Protein AF-A0A8S9WVX0-F1 (afdb_monomer_lite)

Secondary structure (DSSP, 8-state):
-------S----EEEEE-SSPEEEE-SSEEEEEEEEEEEEPPEEEEEEEEETTTEEEEEEEEEEE-TT-EEEEEEEEEEETTEEEEEEEEEEEE--EEEEE-SS----SS--HHHHHHHHHHHHHHHHHHHHHHHHHHHHHHHHHT----

Foldseek 3Di:
DFDFDWDDWDWDKDKDWDDAWDWDDDPFKIKTKTKIFIDTDWTKTWTWGDDPPFGIFIWIKIKDFDRRWMKIWIKMFTHDDPDTAIATPDIDTDTAIFMDTDPPGDDTDDDDRVNVRVVVRVVVVVVVVVVCRPPVRVVVNVVRVVDDPD

pLDDT: mean 75.18, std 12.27, range [38.16, 91.56]

Structure (mmCIF, N/CA/C/O backbone):
data_AF-A0A8S9WVX0-F1
#
_entry.id   AF-A0A8S9WVX0-F1
#
loop_
_atom_site.group_PDB
_atom_site.id
_atom_site.type_symbol
_atom_site.label_atom_id
_atom_site.label_alt_id
_atom_site.label_comp_id
_atom_site.label_asym_id
_atom_site.label_entity_id
_atom_site.label_seq_id
_atom_site.pdbx_PDB_ins_code
_atom_site.Cartn_x
_atom_site.Cartn_y
_atom_site.Cartn_z
_atom_site.occupancy
_atom_site.B_iso_or_equiv
_atom_site.auth_seq_id
_atom_site.auth_comp_id
_atom_site.auth_asym_id
_atom_site.auth_atom_id
_atom_site.pdbx_PDB_model_num
ATOM 1 N N . MET A 1 1 ? 7.006 13.592 -23.119 1.00 38.16 1 MET A N 1
ATOM 2 C CA . MET A 1 1 ? 6.335 13.191 -21.855 1.00 38.16 1 MET A CA 1
ATOM 3 C C . MET A 1 1 ? 5.966 11.727 -22.010 1.00 38.16 1 MET A C 1
ATOM 5 O O . MET A 1 1 ? 5.080 11.428 -22.801 1.00 38.16 1 MET A O 1
ATOM 9 N N . ALA A 1 2 ? 6.695 10.822 -21.352 1.00 39.78 2 ALA A N 1
ATOM 10 C CA . ALA A 1 2 ? 6.432 9.387 -21.447 1.00 39.78 2 ALA A CA 1
ATOM 11 C C . ALA A 1 2 ? 5.023 9.092 -20.914 1.00 39.78 2 ALA A C 1
ATOM 13 O O . ALA A 1 2 ? 4.680 9.501 -19.805 1.00 39.78 2 ALA A O 1
ATOM 14 N N . THR A 1 3 ? 4.193 8.433 -21.718 1.00 41.41 3 THR A N 1
ATOM 15 C CA . THR A 1 3 ? 2.860 8.001 -21.290 1.00 41.41 3 THR A CA 1
ATOM 16 C C . THR A 1 3 ? 2.972 6.550 -20.866 1.00 41.41 3 THR A C 1
ATOM 18 O O . THR A 1 3 ? 2.928 5.663 -21.707 1.00 41.41 3 THR A O 1
ATOM 21 N N . VAL A 1 4 ? 3.144 6.308 -19.568 1.00 49.12 4 VAL A N 1
ATOM 22 C CA . VAL A 1 4 ? 3.194 4.945 -19.031 1.00 49.12 4 VAL A CA 1
ATOM 23 C C . VAL A 1 4 ? 1.810 4.320 -19.180 1.00 49.12 4 VAL A C 1
ATOM 25 O O . VAL A 1 4 ? 0.849 4.789 -18.570 1.00 49.12 4 VAL A O 1
ATOM 28 N N . VAL A 1 5 ? 1.702 3.274 -19.995 1.00 44.94 5 VAL A N 1
ATOM 29 C CA . VAL A 1 5 ? 0.476 2.487 -20.124 1.00 44.94 5 VAL A CA 1
ATOM 30 C C . VAL A 1 5 ? 0.768 1.089 -19.579 1.00 44.94 5 VAL A C 1
ATOM 32 O O . VAL A 1 5 ? 1.370 0.297 -20.296 1.00 44.94 5 VAL A O 1
ATOM 35 N N . PRO A 1 6 ? 0.401 0.779 -18.321 1.00 49.19 6 PRO A N 1
ATOM 36 C CA . PRO A 1 6 ? 0.601 -0.555 -17.778 1.00 49.19 6 PRO A CA 1
ATOM 37 C C . PRO A 1 6 ? -0.358 -1.513 -18.488 1.00 49.19 6 PRO A C 1
ATOM 39 O O . PRO A 1 6 ? -1.571 -1.453 -18.278 1.00 49.19 6 PRO A O 1
ATOM 42 N N . PHE A 1 7 ? 0.176 -2.374 -19.347 1.00 45.66 7 PHE A N 1
ATOM 43 C CA . PHE A 1 7 ? -0.557 -3.507 -19.889 1.00 45.66 7 PHE A CA 1
ATOM 44 C C . PHE A 1 7 ? 0.080 -4.790 -19.359 1.00 45.66 7 PHE A C 1
ATOM 46 O O . PHE A 1 7 ? 1.270 -5.016 -19.534 1.00 45.66 7 PHE A O 1
ATOM 53 N N . GLU A 1 8 ? -0.772 -5.588 -18.714 1.00 43.03 8 GLU A N 1
ATOM 54 C CA . GLU A 1 8 ? -0.507 -6.894 -18.097 1.00 43.03 8 GLU A CA 1
ATOM 55 C C . GLU A 1 8 ? 0.143 -6.852 -16.694 1.00 43.03 8 GLU A C 1
ATOM 57 O O . GLU A 1 8 ? 0.958 -5.997 -16.374 1.00 43.03 8 GLU A O 1
ATOM 62 N N . ASN A 1 9 ? -0.329 -7.748 -15.813 1.00 50.06 9 ASN A N 1
ATOM 63 C CA . ASN A 1 9 ? 0.117 -7.960 -14.424 1.00 50.06 9 ASN A CA 1
ATOM 64 C C . ASN A 1 9 ? -0.026 -6.773 -13.446 1.00 50.06 9 ASN A C 1
ATOM 66 O O . ASN A 1 9 ? 0.941 -6.310 -12.845 1.00 50.06 9 ASN A O 1
ATOM 70 N N . ILE A 1 10 ? -1.268 -6.333 -13.190 1.00 53.44 10 ILE A N 1
ATOM 71 C CA . ILE A 1 10 ? -1.562 -5.452 -12.042 1.00 53.44 10 ILE A CA 1
ATOM 72 C C . ILE A 1 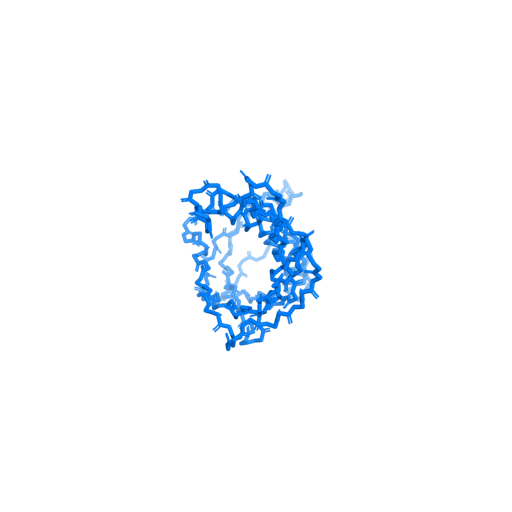10 ? -1.067 -6.150 -10.760 1.00 53.44 10 ILE A C 1
ATOM 74 O O . ILE A 1 10 ? -1.513 -7.271 -10.491 1.00 53.44 10 ILE A O 1
ATOM 78 N N . PRO A 1 11 ? -0.196 -5.517 -9.953 1.00 57.25 11 PRO A N 1
ATOM 79 C CA . PRO A 1 11 ? 0.332 -6.123 -8.742 1.00 57.25 11 PRO A CA 1
ATOM 80 C C . 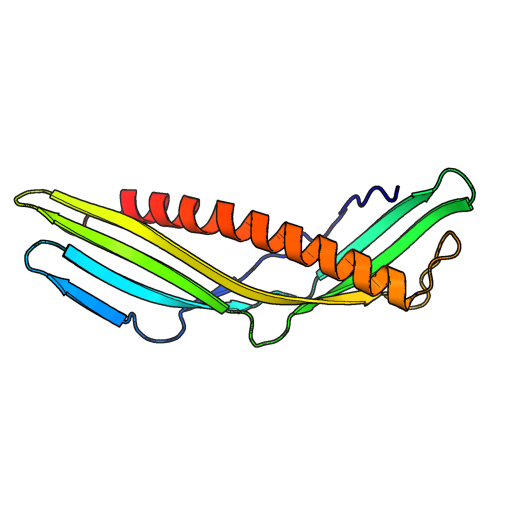PRO A 1 11 ? -0.822 -6.402 -7.781 1.00 57.25 11 PRO A C 1
ATOM 82 O O . PRO A 1 11 ? -1.536 -5.497 -7.340 1.00 57.25 11 PRO A O 1
ATOM 85 N N . VAL A 1 12 ? -1.014 -7.679 -7.461 1.00 57.25 12 VAL A N 1
ATOM 86 C CA . VAL A 1 12 ? -1.916 -8.090 -6.389 1.00 57.25 12 VAL A CA 1
ATOM 87 C C . VAL A 1 12 ? -1.127 -8.018 -5.095 1.00 57.25 12 VAL A C 1
ATOM 89 O O . VAL A 1 12 ? -0.169 -8.761 -4.888 1.00 57.25 12 VAL A O 1
ATOM 92 N N . TYR A 1 13 ? -1.530 -7.103 -4.223 1.00 67.81 13 TYR A N 1
ATOM 93 C CA . TYR A 1 13 ? -0.935 -6.974 -2.905 1.00 67.81 13 TYR A CA 1
ATOM 94 C C . TYR A 1 13 ? -1.603 -7.943 -1.935 1.00 67.81 13 TYR A C 1
ATOM 96 O O . TYR A 1 13 ? -2.798 -7.826 -1.657 1.00 67.81 13 TYR A O 1
ATOM 104 N N . ASN A 1 14 ? -0.818 -8.864 -1.381 1.00 71.44 14 ASN A N 1
ATOM 105 C CA . ASN A 1 14 ? -1.252 -9.684 -0.260 1.00 71.44 14 ASN A CA 1
ATOM 106 C C . ASN A 1 14 ? -0.811 -9.012 1.036 1.00 71.44 14 ASN A C 1
ATOM 108 O O . ASN A 1 14 ? 0.322 -8.551 1.156 1.00 71.44 14 ASN A O 1
ATOM 112 N N . PHE A 1 15 ? -1.689 -8.971 2.031 1.00 80.31 15 PHE A N 1
ATOM 113 C CA . PHE A 1 15 ? -1.339 -8.453 3.347 1.00 80.31 15 PHE A CA 1
ATOM 114 C C . PHE A 1 15 ? -1.572 -9.499 4.426 1.00 80.31 15 PHE A C 1
ATOM 116 O O . PHE A 1 15 ? -2.588 -10.189 4.451 1.00 80.31 15 PHE A O 1
ATOM 123 N N . THR A 1 16 ? -0.610 -9.599 5.337 1.00 84.50 16 THR A N 1
ATOM 124 C CA . THR A 1 16 ? -0.661 -10.500 6.487 1.00 84.50 16 THR A CA 1
ATOM 125 C C . THR A 1 16 ? -0.602 -9.667 7.750 1.00 84.50 16 THR A C 1
ATOM 127 O O . THR A 1 16 ? 0.243 -8.786 7.887 1.00 84.50 16 THR A O 1
ATOM 130 N N . ARG A 1 17 ? -1.507 -9.924 8.693 1.00 85.62 17 ARG A N 1
ATOM 131 C CA . ARG A 1 17 ? -1.493 -9.236 9.983 1.00 85.62 17 ARG A CA 1
ATOM 132 C C . ARG A 1 17 ? -0.206 -9.564 10.744 1.00 85.62 17 ARG A C 1
ATOM 134 O O . ARG A 1 17 ? 0.136 -10.733 10.910 1.00 85.62 17 ARG A O 1
ATOM 141 N N . LEU A 1 18 ? 0.463 -8.534 11.250 1.00 85.88 18 LEU A N 1
ATOM 142 C CA . LEU A 1 18 ? 1.650 -8.664 12.084 1.00 85.88 18 LEU A CA 1
ATOM 143 C C . LEU A 1 18 ? 1.237 -8.747 13.552 1.00 85.88 18 LEU A C 1
ATOM 145 O O . LEU A 1 18 ? 0.999 -7.748 14.220 1.00 85.88 18 LEU A O 1
ATOM 149 N N . GLY A 1 19 ? 1.139 -9.967 14.070 1.00 86.50 19 GLY A N 1
ATOM 150 C CA . GLY A 1 19 ? 0.841 -10.190 15.483 1.00 86.50 19 GLY A CA 1
ATOM 151 C C . GLY A 1 19 ? -0.530 -9.668 15.935 1.00 86.50 19 GLY A C 1
ATOM 152 O O . GLY A 1 19 ? -1.481 -9.520 15.160 1.00 86.50 19 GLY A O 1
ATOM 153 N N . ASN A 1 20 ? -0.653 -9.443 17.242 1.00 88.00 20 ASN A N 1
ATOM 154 C CA . ASN A 1 20 ? -1.913 -9.051 17.869 1.00 88.00 20 ASN A CA 1
ATOM 155 C C . ASN A 1 20 ? -2.174 -7.544 17.743 1.00 88.00 20 ASN A C 1
ATOM 157 O O . ASN A 1 20 ? -1.267 -6.744 17.550 1.00 88.00 20 ASN A O 1
ATOM 161 N N . ALA A 1 21 ? -3.447 -7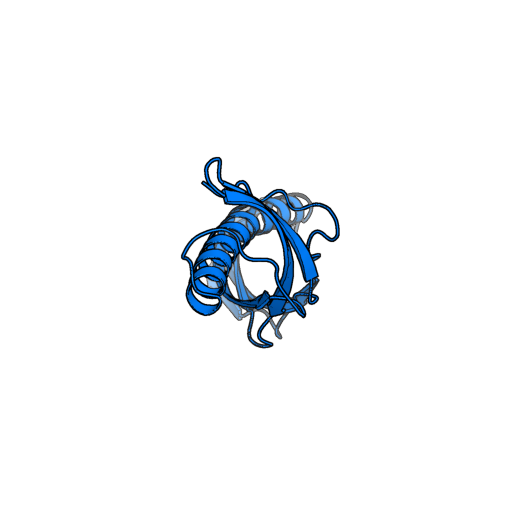.162 17.868 1.00 87.06 21 ALA A N 1
ATOM 162 C CA . ALA A 1 21 ? -3.847 -5.761 17.864 1.00 87.06 21 ALA A CA 1
ATOM 163 C C . ALA A 1 21 ? -3.436 -5.155 19.200 1.00 87.06 21 ALA A C 1
ATOM 165 O O . ALA A 1 21 ? -3.651 -5.768 20.248 1.00 87.06 21 ALA A O 1
ATOM 166 N N . VAL A 1 22 ? -2.896 -3.946 19.159 1.00 90.69 22 VAL A N 1
ATOM 167 C CA . VAL A 1 22 ? -2.700 -3.148 20.364 1.00 90.69 22 VAL A CA 1
ATOM 168 C C . VAL A 1 22 ? -4.013 -2.430 20.643 1.00 90.69 22 VAL A C 1
ATOM 170 O O . VAL A 1 22 ? -4.500 -1.685 19.796 1.00 90.69 22 VAL A O 1
ATOM 173 N N . SER A 1 23 ? -4.608 -2.677 21.808 1.00 90.81 23 SER A N 1
ATOM 174 C CA . SER A 1 23 ? -5.896 -2.096 22.187 1.00 90.81 23 SER A CA 1
ATOM 175 C C . SER A 1 23 ? -5.754 -1.081 23.314 1.00 90.81 23 SER A C 1
ATOM 177 O O . SER A 1 23 ? -5.089 -1.356 24.315 1.00 90.81 23 SER A O 1
ATOM 179 N N . ARG A 1 24 ? -6.460 0.045 23.212 1.00 90.00 24 ARG A N 1
ATOM 180 C CA . ARG A 1 24 ? -6.646 1.005 24.305 1.00 90.00 24 ARG A CA 1
ATOM 181 C C . ARG A 1 24 ? -8.128 1.327 24.444 1.00 90.00 24 ARG A C 1
ATOM 183 O O . ARG A 1 24 ? -8.750 1.731 23.471 1.00 90.00 24 ARG A O 1
ATOM 190 N N . ALA A 1 25 ? -8.679 1.184 25.645 1.00 87.69 25 ALA A N 1
ATOM 191 C CA . ALA A 1 25 ? -10.096 1.423 25.902 1.00 87.69 25 ALA A CA 1
ATOM 192 C C . ALA A 1 25 ? -10.326 2.626 26.828 1.00 87.69 25 ALA A C 1
ATOM 194 O O . ALA A 1 25 ? -9.526 2.913 27.721 1.00 87.69 25 ALA A O 1
ATOM 195 N N . THR A 1 26 ? -11.445 3.303 26.611 1.00 86.38 26 THR A N 1
ATOM 196 C CA . THR A 1 26 ? -12.091 4.258 27.515 1.00 86.38 26 THR A CA 1
ATOM 197 C C . THR A 1 26 ? -13.500 3.729 27.837 1.00 86.38 26 THR A C 1
ATOM 199 O O . THR A 1 26 ? -13.907 2.716 27.265 1.00 86.38 26 THR A O 1
ATOM 202 N N . PRO A 1 27 ? -14.278 4.373 28.730 1.00 84.56 27 PRO A N 1
ATOM 203 C CA . PRO A 1 27 ? -15.637 3.922 29.038 1.00 84.56 27 PRO A CA 1
ATOM 204 C C . PRO A 1 27 ? -16.583 3.836 27.831 1.00 84.56 27 PRO A C 1
ATOM 206 O O . PRO A 1 27 ? -17.562 3.104 27.895 1.00 84.56 27 PRO A O 1
ATOM 209 N N . THR A 1 28 ? -16.308 4.575 26.753 1.00 84.88 28 THR A N 1
ATOM 210 C CA . THR A 1 28 ? -17.193 4.681 25.582 1.00 84.88 28 THR A CA 1
ATOM 211 C C . THR A 1 28 ? -16.510 4.327 24.264 1.00 84.88 28 THR A C 1
ATOM 213 O O . THR A 1 28 ? -17.146 4.396 23.217 1.00 84.88 28 THR A O 1
ATOM 216 N N . GLN A 1 29 ? -15.214 3.999 24.271 1.00 87.19 29 GLN A N 1
ATOM 217 C CA . GLN A 1 29 ? -14.436 3.812 23.044 1.0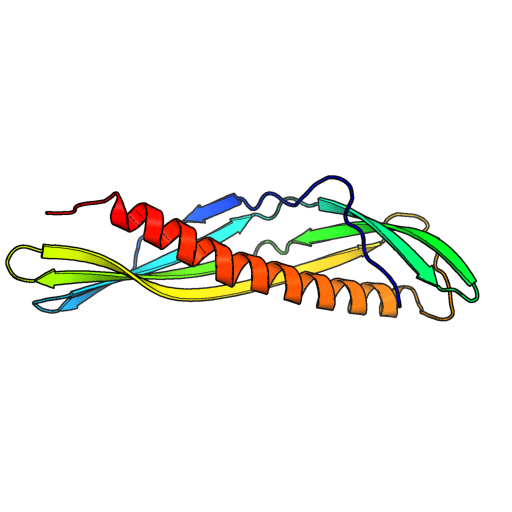0 87.19 29 GLN A CA 1
ATOM 218 C C . GLN A 1 29 ? -13.372 2.730 23.193 1.00 87.19 29 GLN A C 1
ATOM 220 O O . GLN A 1 29 ? -12.714 2.630 24.227 1.00 87.19 29 GLN A O 1
ATOM 225 N N . ILE A 1 30 ? -13.136 1.973 22.124 1.00 87.88 30 ILE A N 1
ATOM 226 C CA . ILE A 1 30 ? -12.005 1.052 22.005 1.00 87.88 30 ILE A CA 1
ATOM 227 C C . ILE A 1 30 ? -11.213 1.425 20.754 1.00 87.88 30 ILE A C 1
ATOM 229 O O . ILE A 1 30 ? -11.727 1.379 19.641 1.00 87.88 30 ILE A O 1
ATOM 233 N N . PHE A 1 31 ? -9.945 1.765 20.942 1.00 89.38 31 PHE A N 1
ATOM 234 C CA . PHE A 1 31 ? -8.982 1.992 19.874 1.00 89.38 31 PHE A CA 1
ATOM 235 C C . PHE A 1 31 ? -8.195 0.707 19.636 1.00 89.38 31 PHE A C 1
ATOM 237 O O . PHE A 1 31 ? -7.615 0.161 20.577 1.00 89.38 31 PHE A O 1
ATOM 244 N N . LEU A 1 32 ? -8.165 0.233 18.393 1.00 89.81 32 LEU A N 1
ATOM 245 C CA . LEU A 1 32 ? -7.398 -0.930 17.961 1.00 89.81 32 LEU A CA 1
ATOM 246 C C . LEU A 1 32 ? -6.378 -0.498 16.915 1.00 89.81 32 LEU A C 1
ATOM 248 O O . LEU A 1 32 ? -6.752 -0.036 15.844 1.00 89.81 32 LEU A O 1
ATOM 252 N N . THR A 1 33 ? -5.098 -0.699 17.197 1.00 91.56 33 THR A N 1
ATOM 253 C CA . THR A 1 33 ? -4.011 -0.490 16.240 1.00 91.56 33 THR A CA 1
ATOM 254 C C . THR A 1 33 ? -3.525 -1.846 15.750 1.00 91.56 33 THR A C 1
ATOM 256 O O . THR A 1 33 ? -3.099 -2.690 16.544 1.00 91.56 33 THR A O 1
ATOM 259 N N . ILE A 1 34 ? -3.620 -2.074 14.441 1.00 90.00 34 ILE A N 1
ATOM 260 C CA . ILE A 1 34 ? -3.321 -3.355 13.803 1.00 90.00 34 ILE A CA 1
ATOM 261 C C . ILE A 1 34 ? -2.229 -3.139 12.750 1.00 90.00 34 ILE A C 1
ATOM 263 O O . ILE A 1 34 ? -2.494 -2.483 11.737 1.00 90.00 34 ILE A O 1
ATOM 267 N N . PRO A 1 35 ? -1.014 -3.672 12.958 1.00 90.00 35 PRO A N 1
ATOM 268 C CA . PRO A 1 35 ? 0.022 -3.635 11.942 1.00 90.00 35 PRO A CA 1
ATOM 269 C C . PRO A 1 35 ? -0.141 -4.798 10.958 1.00 90.00 35 PRO A C 1
ATOM 271 O O . PRO A 1 35 ? -0.566 -5.902 11.314 1.00 90.00 35 PRO A O 1
ATOM 274 N N . PHE A 1 36 ? 0.215 -4.548 9.706 1.00 87.81 36 PHE A N 1
ATOM 275 C CA . PHE A 1 36 ? 0.177 -5.507 8.613 1.00 87.81 36 PHE A CA 1
ATOM 276 C C . PHE A 1 36 ? 1.480 -5.451 7.830 1.00 87.81 36 PHE A C 1
ATOM 278 O O . PHE A 1 36 ? 2.034 -4.379 7.594 1.00 87.81 36 PHE A O 1
ATOM 285 N N . HIS A 1 37 ? 1.934 -6.617 7.395 1.00 85.88 37 HIS A N 1
ATOM 286 C CA . HIS A 1 37 ? 2.973 -6.760 6.398 1.00 85.88 37 HIS A CA 1
ATOM 287 C C . HIS A 1 37 ? 2.327 -6.847 5.026 1.00 85.88 37 HIS A C 1
ATOM 289 O O . HIS A 1 37 ? 1.329 -7.549 4.850 1.00 85.88 37 HIS A O 1
ATOM 295 N N . LEU A 1 38 ? 2.904 -6.136 4.072 1.00 79.62 38 LEU A N 1
ATOM 296 C CA . LEU A 1 38 ? 2.474 -6.099 2.692 1.00 79.62 38 LEU A CA 1
ATOM 297 C C . LEU A 1 38 ? 3.467 -6.906 1.857 1.00 79.62 38 LEU A C 1
ATOM 299 O O . LEU A 1 38 ? 4.536 -6.415 1.504 1.00 79.62 38 LEU A O 1
ATOM 303 N N . ALA A 1 39 ? 3.088 -8.136 1.533 1.00 70.81 39 ALA A N 1
ATOM 304 C CA . ALA A 1 39 ? 3.802 -8.938 0.559 1.00 70.81 39 ALA A CA 1
ATOM 305 C C . ALA A 1 39 ? 3.393 -8.445 -0.833 1.00 70.81 39 ALA A C 1
ATOM 307 O O . ALA A 1 39 ? 2.292 -8.733 -1.317 1.00 70.81 39 ALA A O 1
ATOM 308 N N . ALA A 1 40 ? 4.255 -7.652 -1.462 1.00 65.00 40 ALA A N 1
ATOM 309 C CA . ALA A 1 40 ? 4.121 -7.387 -2.883 1.00 65.00 40 ALA A CA 1
ATOM 310 C C . ALA A 1 40 ? 4.763 -8.549 -3.646 1.00 65.00 40 ALA A C 1
ATOM 312 O O . ALA A 1 40 ? 5.889 -8.946 -3.358 1.00 65.00 40 ALA A O 1
ATOM 313 N N . LEU A 1 41 ? 4.013 -9.114 -4.588 1.00 58.53 41 LEU A N 1
ATOM 314 C CA . LEU A 1 41 ? 4.589 -10.008 -5.581 1.00 58.53 41 LEU A CA 1
ATOM 315 C C . LEU A 1 41 ? 5.377 -9.142 -6.561 1.00 58.53 41 LEU A C 1
ATOM 317 O O . LEU A 1 41 ? 4.863 -8.106 -6.996 1.00 58.53 41 LEU A O 1
ATOM 321 N N . ASP A 1 42 ? 6.601 -9.554 -6.886 1.00 65.69 42 ASP A N 1
ATOM 322 C CA . ASP A 1 42 ? 7.355 -8.953 -7.982 1.00 65.69 42 ASP A CA 1
ATOM 323 C C . ASP A 1 42 ? 6.456 -8.918 -9.224 1.00 65.69 42 ASP A C 1
ATOM 325 O O . ASP A 1 42 ? 5.792 -9.903 -9.563 1.00 65.69 42 ASP A O 1
ATOM 329 N N . ALA A 1 43 ? 6.372 -7.749 -9.852 1.00 66.44 43 ALA A N 1
ATOM 330 C CA . ALA A 1 43 ? 5.501 -7.518 -10.996 1.00 66.44 43 ALA A CA 1
ATOM 331 C C . ALA A 1 43 ? 6.317 -6.937 -12.143 1.00 66.44 43 ALA A C 1
ATOM 333 O O . ALA A 1 43 ? 7.163 -6.066 -11.931 1.00 66.44 43 ALA A O 1
ATOM 334 N N . GLU A 1 44 ? 6.047 -7.417 -13.349 1.00 70.56 44 GLU A N 1
ATOM 335 C CA . GLU A 1 44 ? 6.662 -6.917 -14.573 1.00 70.56 44 GLU A CA 1
ATOM 336 C C . GLU A 1 44 ? 5.664 -6.039 -15.321 1.00 70.56 44 GLU A C 1
ATOM 338 O O . GLU A 1 44 ? 4.493 -6.402 -15.434 1.00 70.56 44 GLU A O 1
ATOM 343 N N . TYR A 1 45 ? 6.130 -4.902 -15.833 1.00 71.62 45 TYR A N 1
ATOM 344 C CA . TYR A 1 45 ? 5.323 -3.962 -16.604 1.00 71.62 45 TYR A CA 1
ATOM 345 C C . TYR A 1 45 ? 6.053 -3.579 -17.880 1.00 71.62 45 TYR A C 1
ATOM 347 O O . TYR A 1 45 ? 7.235 -3.234 -17.835 1.00 71.62 45 TYR A O 1
ATOM 355 N N . ASP A 1 46 ? 5.331 -3.527 -18.991 1.00 69.62 46 ASP A N 1
ATOM 356 C CA . ASP A 1 46 ? 5.828 -2.877 -20.197 1.00 69.62 46 ASP A CA 1
ATOM 357 C C . ASP A 1 46 ? 5.599 -1.366 -20.117 1.00 69.62 46 ASP A C 1
ATOM 359 O O . ASP A 1 46 ? 4.509 -0.882 -19.796 1.00 69.62 46 ASP A O 1
ATOM 363 N N . VAL A 1 47 ? 6.652 -0.601 -20.397 1.00 70.44 47 VAL A N 1
ATOM 364 C CA . VAL A 1 47 ? 6.624 0.858 -20.394 1.00 70.44 47 VAL A CA 1
ATOM 365 C C . VAL A 1 47 ? 6.819 1.362 -21.811 1.00 70.44 47 VAL A C 1
ATOM 367 O O . VAL A 1 47 ? 7.893 1.246 -22.399 1.00 70.44 47 VAL A O 1
ATOM 370 N N . PHE A 1 48 ? 5.778 2.012 -22.323 1.00 66.88 48 PHE A N 1
ATOM 371 C CA . PHE A 1 48 ? 5.812 2.697 -23.606 1.00 66.88 48 PHE A CA 1
ATOM 372 C C . PHE A 1 48 ? 6.146 4.173 -23.396 1.00 66.88 48 PHE A C 1
ATOM 374 O O . PHE A 1 48 ? 5.395 4.916 -22.768 1.00 66.88 48 PHE A O 1
ATOM 381 N N . SER A 1 49 ? 7.271 4.630 -23.936 1.00 64.19 49 SER A N 1
ATOM 382 C CA . SER A 1 49 ? 7.567 6.059 -24.009 1.00 64.19 49 SER A CA 1
ATOM 383 C C . SER A 1 49 ? 7.280 6.557 -25.416 1.00 64.19 49 SER A C 1
ATOM 385 O O . SER A 1 49 ? 7.910 6.122 -26.378 1.00 64.19 49 SER A O 1
ATOM 387 N N . LEU A 1 50 ? 6.324 7.476 -25.536 1.00 56.56 50 LEU A N 1
ATOM 388 C CA . LEU A 1 50 ? 6.091 8.242 -26.754 1.00 56.56 50 LEU A CA 1
ATOM 389 C C . LEU A 1 50 ? 6.849 9.562 -26.615 1.00 56.56 50 LEU A C 1
ATOM 391 O O . LEU A 1 50 ? 6.288 10.549 -26.130 1.00 56.56 50 LEU A O 1
ATOM 395 N N . ASP A 1 51 ? 8.127 9.573 -26.997 1.00 59.59 51 ASP A N 1
ATOM 396 C CA . ASP A 1 51 ? 8.811 10.837 -27.239 1.00 59.59 51 ASP A CA 1
ATOM 397 C C . ASP A 1 51 ? 8.719 11.192 -28.722 1.00 59.59 51 ASP A C 1
ATOM 399 O O . ASP A 1 51 ? 9.073 10.417 -29.609 1.00 59.59 51 ASP A O 1
ATOM 403 N N . THR A 1 52 ? 8.172 12.369 -29.006 1.00 51.88 52 THR A N 1
ATOM 404 C CA . THR A 1 52 ? 7.852 12.801 -30.371 1.00 51.88 52 THR A CA 1
ATOM 405 C C . THR A 1 52 ? 9.091 13.128 -31.208 1.00 51.88 52 THR A C 1
ATOM 407 O O . THR A 1 52 ? 8.949 13.346 -32.408 1.00 51.88 52 THR A O 1
ATOM 410 N N . GLN A 1 53 ? 10.281 13.184 -30.596 1.00 56.03 53 GLN A N 1
ATOM 411 C CA . GLN A 1 53 ? 11.543 13.499 -31.277 1.00 56.03 53 GLN A CA 1
ATOM 412 C C . GLN A 1 53 ? 12.383 12.258 -31.623 1.00 56.03 53 GLN A C 1
ATOM 414 O O . GLN A 1 53 ? 12.944 12.221 -32.715 1.00 56.03 53 GLN A O 1
ATOM 419 N N . ASP A 1 54 ? 12.391 11.225 -30.771 1.00 56.56 54 ASP A N 1
ATOM 420 C CA . ASP A 1 54 ? 13.284 10.056 -30.909 1.00 56.56 54 ASP A CA 1
ATOM 421 C C . ASP A 1 54 ? 12.567 8.748 -31.294 1.00 56.56 54 ASP A C 1
ATOM 423 O O . ASP A 1 54 ? 13.203 7.713 -31.491 1.00 56.56 54 ASP A O 1
ATOM 427 N N . GLY A 1 55 ? 11.240 8.790 -31.455 1.00 59.06 55 GLY A N 1
ATOM 428 C CA . GLY A 1 55 ? 10.418 7.616 -31.747 1.00 59.06 55 GLY A CA 1
ATOM 429 C C . GLY A 1 55 ? 9.860 6.947 -30.487 1.00 59.06 55 GLY A C 1
ATOM 430 O O . GLY A 1 55 ? 10.128 7.351 -29.358 1.00 59.06 55 GLY A O 1
ATOM 431 N N . ALA A 1 56 ? 9.009 5.938 -30.684 1.00 65.75 56 ALA A N 1
ATOM 432 C CA . ALA A 1 56 ? 8.423 5.186 -29.580 1.00 65.75 56 ALA A CA 1
ATOM 433 C C . ALA A 1 56 ? 9.440 4.177 -29.024 1.00 65.75 56 ALA A C 1
ATOM 435 O O . ALA A 1 56 ? 9.963 3.361 -29.783 1.00 65.75 56 ALA A O 1
ATOM 436 N N . CYS A 1 57 ? 9.661 4.190 -27.710 1.00 69.56 57 CYS A N 1
ATOM 437 C CA . CYS A 1 57 ? 10.430 3.157 -27.018 1.00 69.56 57 CYS A CA 1
ATOM 438 C C . CYS A 1 57 ? 9.530 2.243 -26.202 1.00 69.56 57 CYS A C 1
ATOM 440 O O . CYS A 1 57 ? 8.509 2.677 -25.667 1.00 69.56 57 CYS A O 1
ATOM 442 N N . ASN A 1 58 ? 9.958 0.987 -26.089 1.00 72.81 58 ASN A N 1
ATOM 443 C CA . ASN A 1 58 ? 9.369 0.000 -25.202 1.00 72.81 58 ASN A CA 1
ATOM 444 C C . ASN A 1 58 ? 10.480 -0.670 -24.392 1.00 72.81 58 ASN A C 1
ATOM 446 O O . ASN A 1 58 ? 11.493 -1.093 -24.954 1.00 72.81 58 ASN A O 1
ATOM 450 N N . PHE A 1 59 ? 10.283 -0.766 -23.086 1.00 74.81 59 PHE A N 1
ATOM 451 C CA . PHE A 1 59 ? 11.132 -1.546 -22.202 1.00 74.81 59 PHE A CA 1
ATOM 452 C C . PHE A 1 59 ? 10.295 -2.133 -21.070 1.00 74.81 59 PHE A C 1
ATOM 454 O O . PHE A 1 59 ? 9.343 -1.517 -20.593 1.00 74.81 59 PHE A O 1
ATOM 461 N N . THR A 1 60 ? 10.695 -3.311 -20.611 1.00 74.81 60 THR A N 1
ATOM 462 C CA . THR A 1 60 ? 10.068 -3.970 -19.469 1.00 74.81 60 THR A CA 1
ATOM 463 C C . THR A 1 60 ? 10.749 -3.522 -18.178 1.00 74.81 60 THR A C 1
ATOM 465 O O . THR A 1 60 ? 11.979 -3.420 -18.101 1.00 74.81 60 THR A O 1
ATOM 468 N N . VAL A 1 61 ? 9.953 -3.250 -17.149 1.00 76.00 61 VAL A N 1
ATOM 469 C CA . VAL A 1 61 ? 10.423 -2.930 -15.800 1.00 76.00 61 VAL A CA 1
ATOM 470 C C . VAL A 1 61 ? 9.908 -3.949 -14.808 1.00 76.00 61 VAL A C 1
ATOM 472 O O . VAL A 1 61 ? 8.764 -4.380 -14.882 1.00 76.00 61 VAL A O 1
ATOM 475 N N . GLN A 1 62 ? 10.764 -4.313 -13.866 1.00 76.62 62 GLN A N 1
ATOM 476 C CA . GLN A 1 62 ? 10.445 -5.196 -12.760 1.00 76.62 62 GLN A CA 1
ATOM 477 C C . GLN A 1 62 ? 10.319 -4.350 -11.495 1.00 76.62 62 GLN A C 1
ATOM 479 O O . GLN A 1 62 ? 11.246 -3.627 -11.118 1.00 76.62 62 GLN A O 1
ATOM 484 N N . MET A 1 63 ? 9.167 -4.423 -10.840 1.00 75.44 63 MET A N 1
ATOM 485 C CA . MET A 1 63 ? 8.993 -3.911 -9.488 1.00 75.44 63 MET A CA 1
ATOM 486 C C . MET A 1 63 ? 9.602 -4.904 -8.515 1.00 75.44 63 MET A C 1
ATOM 488 O O . MET A 1 63 ? 9.239 -6.075 -8.518 1.00 75.44 63 MET A O 1
ATOM 492 N N . MET A 1 64 ? 10.488 -4.394 -7.669 1.00 73.94 64 MET A N 1
ATOM 493 C CA . MET A 1 64 ? 11.114 -5.143 -6.594 1.00 73.94 64 MET A CA 1
ATOM 494 C C . MET A 1 64 ? 10.584 -4.595 -5.275 1.00 73.94 64 MET A C 1
ATOM 496 O O . MET A 1 64 ? 10.769 -3.418 -4.945 1.00 73.94 64 MET A O 1
ATOM 500 N N . SER A 1 65 ? 9.890 -5.443 -4.528 1.00 68.94 65 SER A N 1
ATOM 501 C CA . SER A 1 65 ? 9.466 -5.114 -3.172 1.00 68.94 65 SER A CA 1
ATOM 502 C C . SER A 1 65 ? 10.598 -5.370 -2.193 1.00 68.94 65 SER A C 1
ATOM 504 O O . SER A 1 65 ? 11.216 -6.427 -2.233 1.00 68.94 65 SER A O 1
ATOM 506 N N . GLU A 1 66 ? 10.825 -4.456 -1.252 1.00 67.00 66 GLU A N 1
ATOM 507 C CA . GLU A 1 66 ? 11.578 -4.821 -0.054 1.00 67.00 66 GLU A CA 1
ATOM 508 C C . GLU A 1 66 ? 10.687 -5.633 0.901 1.00 67.00 66 GLU A C 1
ATOM 510 O O . GLU A 1 66 ? 9.485 -5.375 1.027 1.00 67.00 66 GLU A O 1
ATOM 515 N N . ASP A 1 67 ? 11.284 -6.588 1.620 1.00 62.84 67 ASP A N 1
ATOM 516 C CA . ASP A 1 67 ? 10.604 -7.451 2.604 1.00 62.84 67 ASP A CA 1
ATOM 517 C C . ASP A 1 67 ? 10.038 -6.680 3.816 1.00 62.84 67 ASP A C 1
ATOM 519 O O . ASP A 1 67 ? 9.359 -7.249 4.667 1.00 62.84 67 ASP A O 1
ATOM 523 N N . ASN A 1 68 ? 10.289 -5.372 3.923 1.00 65.81 68 ASN A N 1
ATOM 524 C CA . ASN A 1 68 ? 9.878 -4.551 5.065 1.00 65.81 68 ASN A CA 1
ATOM 525 C C . ASN A 1 68 ? 8.656 -3.670 4.802 1.00 65.81 68 ASN A C 1
ATOM 527 O O . ASN A 1 68 ? 8.345 -2.797 5.609 1.00 65.81 68 ASN A O 1
ATOM 531 N N . ASN A 1 69 ? 7.924 -3.909 3.718 1.00 79.19 69 ASN A N 1
ATOM 532 C CA . ASN A 1 69 ? 6.713 -3.155 3.431 1.00 79.19 69 ASN A CA 1
ATOM 533 C C . ASN A 1 69 ? 5.635 -3.398 4.497 1.00 79.19 69 ASN A C 1
ATOM 535 O O . ASN A 1 69 ? 5.173 -4.526 4.690 1.00 79.19 69 ASN A O 1
ATOM 539 N N . GLN A 1 70 ? 5.239 -2.343 5.218 1.00 83.88 70 GLN A N 1
ATOM 540 C CA . GLN A 1 70 ? 4.261 -2.429 6.300 1.00 83.88 70 GLN A CA 1
ATOM 541 C C . GLN A 1 70 ? 3.246 -1.288 6.251 1.00 83.88 70 GLN A C 1
ATOM 543 O O . GLN A 1 70 ? 3.503 -0.183 5.776 1.00 83.88 70 GLN A O 1
ATOM 548 N N . PHE A 1 71 ? 2.059 -1.549 6.783 1.00 86.00 71 PHE A N 1
ATOM 549 C CA . PHE A 1 71 ? 1.092 -0.499 7.065 1.00 86.00 71 PHE A CA 1
ATOM 550 C C . PHE A 1 71 ? 0.429 -0.728 8.415 1.00 86.00 71 PHE A C 1
ATOM 552 O O . PHE A 1 71 ? 0.342 -1.849 8.915 1.00 86.00 71 PHE A O 1
ATOM 559 N N . THR A 1 72 ? -0.059 0.356 9.002 1.00 88.56 72 THR A N 1
ATOM 560 C CA . THR A 1 72 ? -0.824 0.332 10.244 1.00 88.56 72 THR A CA 1
ATOM 561 C C . THR A 1 72 ? -2.234 0.820 9.967 1.00 88.56 72 THR A C 1
ATOM 563 O O . THR A 1 72 ? -2.433 1.862 9.339 1.00 88.56 72 THR A O 1
ATOM 566 N N . LEU A 1 73 ? -3.210 0.057 10.449 1.00 90.81 73 LEU A N 1
ATOM 567 C CA . LEU A 1 73 ? -4.615 0.431 10.449 1.00 90.81 73 LEU A CA 1
ATOM 568 C C . LEU A 1 73 ? -5.068 0.665 11.890 1.00 90.81 73 LEU A C 1
ATOM 570 O O . LEU A 1 73 ? -4.948 -0.229 12.731 1.00 90.81 73 LEU A O 1
ATOM 574 N N . SER A 1 74 ? -5.608 1.847 12.161 1.00 90.56 74 SER A N 1
ATOM 575 C CA . SER A 1 74 ? -6.226 2.180 13.441 1.00 90.56 74 SER A CA 1
ATOM 576 C C . SER A 1 74 ? -7.740 2.201 13.290 1.00 90.56 74 SER A C 1
ATOM 578 O O . SER A 1 74 ? -8.286 2.907 12.442 1.00 90.56 74 SER A O 1
ATOM 580 N N . ILE A 1 75 ? -8.418 1.432 14.131 1.00 88.56 75 ILE A N 1
ATOM 581 C CA . ILE A 1 75 ? -9.872 1.305 14.174 1.00 88.56 75 ILE A CA 1
ATOM 582 C C . ILE A 1 75 ? -10.360 1.911 15.487 1.00 88.56 75 ILE A C 1
ATOM 584 O O . ILE A 1 75 ? -9.814 1.613 16.550 1.00 88.56 75 ILE A O 1
ATOM 588 N N . LEU A 1 76 ? -11.403 2.728 15.413 1.00 88.12 76 LEU A N 1
ATOM 589 C CA . LEU A 1 76 ? -12.144 3.221 16.564 1.00 88.12 76 LEU A CA 1
ATOM 590 C C . LEU A 1 76 ? -13.501 2.519 16.611 1.00 88.12 76 LEU A C 1
ATOM 592 O O . LEU A 1 76 ? -14.290 2.602 15.672 1.00 88.12 76 LEU A O 1
ATOM 596 N N . LEU A 1 77 ? -13.754 1.829 17.715 1.00 85.88 77 LEU A N 1
ATOM 597 C CA . LEU A 1 77 ? -15.041 1.239 18.048 1.00 85.88 77 LEU A CA 1
ATOM 598 C C . LEU A 1 77 ? -15.720 2.134 19.086 1.00 85.88 77 LEU A C 1
ATOM 600 O O . LEU A 1 77 ? -15.268 2.203 20.230 1.00 85.88 77 LEU A O 1
ATOM 604 N N . ASP A 1 78 ? -16.779 2.830 18.686 1.00 83.12 78 ASP A N 1
ATOM 605 C CA . ASP A 1 78 ? -17.611 3.614 19.596 1.00 83.12 78 ASP A CA 1
ATOM 606 C C . ASP A 1 78 ? -18.639 2.678 20.255 1.00 83.12 78 ASP A C 1
ATOM 608 O O . ASP A 1 78 ? -19.411 1.997 19.574 1.00 83.12 78 ASP A O 1
ATOM 612 N N . VAL A 1 79 ? -18.621 2.640 21.589 1.00 74.81 79 VAL A N 1
ATOM 613 C CA . VAL A 1 79 ? -19.516 1.854 22.444 1.00 74.81 79 VAL A CA 1
ATOM 614 C C . VAL A 1 79 ? -20.404 2.842 23.191 1.00 74.81 79 VAL A C 1
ATOM 616 O O . VAL A 1 79 ? -20.077 3.312 24.281 1.00 74.81 79 VAL A O 1
ATOM 619 N N . VAL A 1 80 ? -21.508 3.219 22.556 1.00 72.69 80 VAL A N 1
ATOM 620 C CA . VAL A 1 80 ? -22.528 4.096 23.145 1.00 72.69 80 VAL A CA 1
ATOM 621 C C . VAL A 1 80 ? -23.716 3.232 23.556 1.00 72.69 80 VAL A C 1
ATOM 623 O O . VAL A 1 80 ? -23.946 2.191 22.941 1.00 72.69 80 VAL A O 1
ATOM 626 N N . GLU A 1 81 ? -24.468 3.628 24.589 1.00 61.19 81 GLU A N 1
ATOM 627 C CA . GLU A 1 81 ? -25.658 2.891 25.046 1.00 61.19 81 GLU A CA 1
ATOM 628 C C . GLU A 1 81 ? -26.586 2.598 23.848 1.00 61.19 81 GLU A C 1
ATOM 630 O O . GLU A 1 81 ? -27.252 3.495 23.332 1.00 61.19 81 GLU A O 1
ATOM 635 N N . ASN A 1 82 ? -26.606 1.334 23.402 1.00 62.12 82 ASN A N 1
ATOM 636 C CA . ASN A 1 82 ? -27.376 0.781 22.273 1.00 62.12 82 ASN A CA 1
ATOM 637 C C . ASN A 1 82 ? -26.806 0.944 20.850 1.00 62.12 82 ASN A C 1
ATOM 639 O O . ASN A 1 82 ? -27.537 0.712 19.887 1.00 62.12 82 ASN A O 1
ATOM 643 N N . SER A 1 83 ? -25.529 1.298 20.678 1.00 64.69 83 SER A N 1
ATOM 644 C CA . SER A 1 83 ? -24.901 1.331 19.352 1.00 64.69 83 SER A CA 1
ATOM 645 C C . SER A 1 83 ? -23.412 0.992 19.412 1.00 64.69 83 SER A C 1
ATOM 647 O O . SER A 1 83 ? -22.633 1.687 20.063 1.00 64.69 83 SER A O 1
ATOM 649 N N . CYS A 1 84 ? -23.029 -0.046 18.668 1.00 72.12 84 CYS A N 1
ATOM 650 C CA . CYS A 1 84 ? -21.650 -0.440 18.399 1.00 72.12 84 CYS A CA 1
ATOM 651 C C . CYS A 1 84 ? -21.303 -0.040 16.961 1.00 72.12 84 CYS A C 1
ATOM 653 O O . CYS A 1 84 ? -21.737 -0.711 16.025 1.00 72.12 84 CYS A O 1
ATOM 655 N N . VAL A 1 85 ? -20.552 1.046 16.764 1.00 77.38 85 VAL A N 1
ATOM 656 C CA . VAL A 1 85 ? -20.115 1.469 15.419 1.00 77.38 85 VAL A CA 1
ATOM 657 C C . VAL A 1 85 ? -18.599 1.423 15.347 1.00 77.38 85 VAL A C 1
ATOM 659 O O . VAL A 1 85 ? -17.913 2.073 16.133 1.00 77.38 85 VAL A O 1
ATOM 662 N N . GLY A 1 86 ? -18.078 0.648 14.398 1.00 80.62 86 GLY A N 1
ATOM 663 C CA . GLY A 1 86 ? -16.662 0.643 14.058 1.00 80.62 86 GLY A CA 1
ATOM 664 C C . GLY A 1 86 ? -16.382 1.580 12.891 1.00 80.62 86 GLY A C 1
ATOM 665 O O . GLY A 1 86 ? -17.101 1.562 11.896 1.00 80.62 86 GLY A O 1
ATOM 666 N N . LYS A 1 87 ? -15.321 2.377 12.991 1.00 85.88 87 LYS A N 1
ATOM 667 C CA . LYS A 1 87 ? -14.809 3.198 11.889 1.00 85.88 87 LYS A CA 1
ATOM 668 C C . LYS A 1 87 ? -13.290 3.160 11.845 1.00 85.88 87 LYS A C 1
ATOM 670 O O . LYS A 1 87 ? -12.635 2.961 12.869 1.00 85.88 87 LYS A O 1
ATOM 675 N N . ILE A 1 88 ? -12.722 3.391 10.669 1.00 86.81 88 ILE A N 1
ATOM 676 C CA . ILE A 1 88 ? -11.286 3.635 10.548 1.00 86.81 88 ILE A CA 1
ATOM 677 C C . ILE A 1 88 ? -10.974 5.028 11.092 1.00 86.81 88 ILE A C 1
ATOM 679 O O . ILE A 1 88 ? -11.515 6.024 10.619 1.00 86.81 88 ILE A O 1
ATOM 683 N N . ASP A 1 89 ? -10.104 5.073 12.096 1.00 87.62 89 ASP A N 1
ATOM 684 C CA . ASP A 1 89 ? -9.600 6.307 12.697 1.00 87.62 89 ASP A CA 1
ATOM 685 C C . ASP A 1 89 ? -8.416 6.856 11.894 1.00 87.62 89 ASP A C 1
ATOM 687 O O . ASP A 1 89 ? -8.382 8.028 11.528 1.00 87.62 89 ASP A O 1
ATOM 691 N N . SER A 1 90 ? -7.458 5.988 11.560 1.00 88.00 90 SER A N 1
ATOM 692 C CA . SER A 1 90 ? -6.289 6.366 10.767 1.00 88.00 90 SER A CA 1
ATOM 693 C C . SER A 1 90 ? -5.696 5.189 9.996 1.00 88.00 90 SER A C 1
ATOM 695 O O . SER A 1 90 ? -5.863 4.020 10.349 1.00 88.00 90 SER A O 1
ATOM 697 N N . PHE A 1 91 ? -4.993 5.517 8.916 1.00 89.44 91 PHE A N 1
ATOM 698 C CA . PHE A 1 91 ? -4.226 4.588 8.098 1.00 89.44 91 PHE A CA 1
ATOM 699 C C . PHE A 1 91 ? -2.869 5.216 7.794 1.00 89.44 91 PHE A C 1
ATOM 701 O O . PHE A 1 91 ? -2.798 6.383 7.407 1.00 89.44 91 PHE A O 1
ATOM 708 N N . SER A 1 92 ? -1.801 4.447 7.967 1.00 87.06 92 SER A N 1
ATOM 709 C CA . SER A 1 92 ? -0.449 4.867 7.608 1.00 87.06 92 SER A CA 1
ATOM 710 C C . SER A 1 92 ? 0.257 3.748 6.867 1.00 87.06 92 SER A C 1
ATOM 712 O O . SER A 1 92 ? 0.301 2.619 7.353 1.00 87.06 92 SER A O 1
ATOM 714 N N . VAL A 1 93 ? 0.854 4.076 5.729 1.00 83.94 93 VAL A N 1
ATOM 715 C CA . VAL A 1 93 ? 1.657 3.153 4.931 1.00 83.94 93 VAL A CA 1
ATOM 716 C C . VAL A 1 93 ? 3.120 3.578 5.010 1.00 83.94 93 VAL A C 1
ATOM 718 O O . VAL A 1 93 ? 3.450 4.722 4.694 1.00 83.94 93 VAL A O 1
ATOM 721 N N . ASP A 1 94 ? 3.977 2.667 5.459 1.00 78.62 94 ASP A N 1
ATOM 722 C CA . ASP A 1 94 ? 5.426 2.840 5.458 1.00 78.62 94 ASP A CA 1
ATOM 723 C C . ASP A 1 94 ? 6.030 1.745 4.583 1.00 78.62 94 ASP A C 1
ATOM 725 O O . ASP A 1 94 ? 6.293 0.619 5.009 1.00 78.62 94 ASP A O 1
ATOM 729 N N . THR A 1 95 ? 6.107 2.055 3.294 1.00 71.56 95 THR A N 1
ATOM 730 C CA . THR A 1 95 ? 6.514 1.101 2.269 1.00 71.56 95 THR A CA 1
ATOM 731 C C . THR A 1 95 ? 7.481 1.735 1.288 1.00 71.56 95 THR A C 1
ATOM 733 O O . THR A 1 95 ? 7.373 2.918 0.937 1.00 71.56 95 THR A O 1
ATOM 736 N N . TYR A 1 96 ? 8.411 0.915 0.818 1.00 73.75 96 TYR A N 1
ATOM 737 C CA . TYR A 1 96 ? 9.318 1.212 -0.263 1.00 73.75 96 TYR A CA 1
ATOM 738 C C . TYR A 1 96 ? 9.349 0.058 -1.284 1.00 73.75 96 TYR A C 1
ATOM 740 O O . TYR A 1 96 ? 9.593 -1.104 -0.966 1.00 73.75 96 TYR A O 1
ATOM 748 N N . TRP A 1 97 ? 9.104 0.408 -2.542 1.00 76.56 97 TRP A N 1
ATOM 749 C CA . TRP A 1 97 ? 9.334 -0.394 -3.736 1.00 76.56 97 TRP A CA 1
ATOM 750 C C . TRP A 1 97 ? 10.434 0.227 -4.590 1.00 76.56 97 TRP A C 1
ATOM 752 O O . TRP A 1 97 ? 10.397 1.423 -4.900 1.00 76.56 97 TRP A O 1
ATOM 762 N N . GLY A 1 98 ? 11.392 -0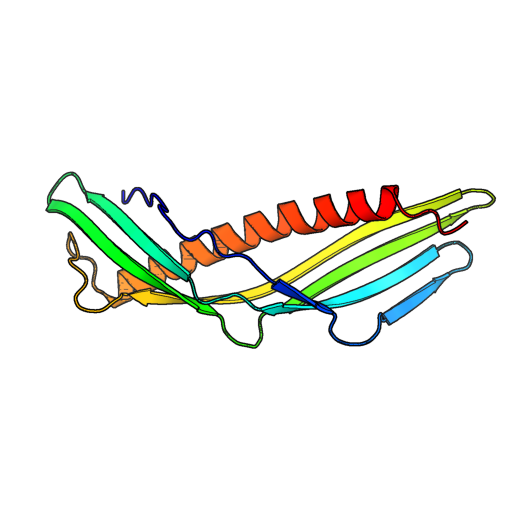.593 -5.000 1.00 76.06 98 GLY A N 1
ATOM 763 C CA . GLY A 1 98 ? 12.334 -0.249 -6.054 1.00 76.06 98 GLY A CA 1
ATOM 764 C C . GLY A 1 98 ? 11.802 -0.680 -7.417 1.00 76.06 98 GLY A C 1
ATOM 765 O O . GLY A 1 98 ? 10.934 -1.547 -7.520 1.00 76.06 98 GLY A O 1
ATOM 766 N N . MET A 1 99 ? 12.358 -0.108 -8.482 1.00 78.56 99 MET A N 1
ATOM 767 C CA . MET A 1 99 ? 12.235 -0.686 -9.816 1.00 78.56 99 MET A CA 1
ATOM 768 C C . MET A 1 99 ? 13.598 -0.988 -10.416 1.00 78.56 99 MET A C 1
ATOM 770 O O . MET A 1 99 ? 14.570 -0.267 -10.202 1.00 78.56 99 MET A O 1
ATOM 774 N N . ALA A 1 100 ? 13.644 -2.058 -11.195 1.00 79.81 100 ALA A N 1
ATOM 775 C CA . ALA A 1 100 ? 14.754 -2.412 -12.055 1.00 79.81 100 ALA A CA 1
ATOM 776 C C . ALA A 1 100 ? 14.267 -2.458 -13.504 1.00 79.81 100 ALA A C 1
ATOM 778 O O . ALA A 1 100 ? 13.122 -2.808 -13.779 1.00 79.81 100 ALA A O 1
ATOM 779 N N . LEU A 1 101 ? 15.136 -2.103 -14.447 1.00 79.12 101 LEU A N 1
ATOM 780 C CA . LEU A 1 101 ? 14.867 -2.382 -15.858 1.00 79.12 101 LEU A CA 1
ATOM 781 C C . LEU A 1 101 ? 15.220 -3.838 -16.152 1.00 79.12 101 LEU A C 1
ATOM 783 O O . LEU A 1 101 ? 16.243 -4.323 -15.657 1.00 79.12 101 LEU A O 1
ATOM 787 N N . GLY A 1 102 ? 14.415 -4.478 -16.999 1.00 73.12 102 GLY A N 1
ATOM 788 C CA . GLY A 1 102 ? 14.711 -5.790 -17.558 1.00 73.12 102 GLY A CA 1
ATOM 789 C C . GLY A 1 102 ? 16.011 -5.811 -18.379 1.00 73.12 102 GLY A C 1
ATOM 790 O O . GLY A 1 102 ? 16.658 -4.772 -18.573 1.00 73.12 102 GLY A O 1
ATOM 791 N N . PRO A 1 103 ? 16.438 -6.997 -18.841 1.00 68.00 103 PRO A N 1
ATOM 792 C CA . PRO A 1 103 ? 17.624 -7.122 -19.680 1.00 68.00 103 PRO A CA 1
ATOM 793 C C . PRO A 1 103 ? 17.445 -6.342 -20.994 1.00 68.00 103 PRO A C 1
ATOM 795 O O . PRO A 1 103 ? 16.392 -6.407 -21.619 1.00 68.00 103 PRO A O 1
ATOM 798 N N . ASP A 1 104 ? 18.486 -5.601 -21.387 1.00 70.38 104 ASP A N 1
ATOM 799 C CA . ASP A 1 104 ? 18.592 -4.845 -22.647 1.00 70.38 104 ASP A CA 1
ATOM 800 C C . ASP A 1 104 ? 17.466 -3.823 -22.931 1.00 70.38 104 ASP A C 1
ATOM 802 O O . ASP A 1 104 ? 16.793 -3.900 -23.962 1.00 70.38 104 ASP A O 1
ATOM 806 N N . PRO A 1 105 ? 17.261 -2.811 -22.061 1.00 71.88 105 PRO A N 1
ATOM 807 C CA . PRO A 1 105 ? 16.225 -1.812 -22.286 1.00 71.88 105 PRO A CA 1
ATOM 808 C C . PRO A 1 105 ? 16.580 -0.926 -23.489 1.00 71.88 105 PRO A C 1
ATOM 810 O O . PRO A 1 105 ? 17.653 -0.319 -23.535 1.00 71.88 105 PRO A O 1
ATOM 813 N N . VAL A 1 106 ? 15.655 -0.800 -24.443 1.00 70.88 106 VAL A N 1
ATOM 814 C CA . VAL A 1 106 ? 15.760 0.194 -25.517 1.00 70.88 106 VAL A CA 1
ATOM 815 C C . VAL A 1 106 ? 15.281 1.534 -24.963 1.00 70.88 106 VAL A C 1
ATOM 817 O O . VAL A 1 106 ? 14.085 1.760 -24.780 1.00 70.88 106 VAL A O 1
ATOM 820 N N . LEU A 1 107 ? 16.236 2.405 -24.641 1.00 71.94 107 LEU A N 1
ATOM 821 C CA . LEU A 1 107 ? 15.977 3.738 -24.102 1.00 71.94 107 LEU A CA 1
ATOM 822 C C . LEU A 1 107 ? 15.849 4.758 -25.239 1.00 71.94 107 LEU A C 1
ATOM 824 O O . LEU A 1 107 ? 16.638 4.731 -26.181 1.00 71.94 107 LEU A O 1
ATOM 828 N N . CYS A 1 108 ? 14.879 5.665 -25.127 1.00 66.56 108 CYS A N 1
ATOM 829 C CA . CYS A 1 108 ? 14.735 6.816 -26.022 1.00 66.56 108 CYS A CA 1
ATOM 830 C C . CYS A 1 108 ? 15.227 8.073 -25.306 1.00 66.56 108 CYS A C 1
ATOM 832 O O . CYS A 1 108 ? 14.933 8.262 -24.122 1.00 66.56 108 CYS A O 1
ATOM 834 N N . GLY A 1 109 ? 15.916 8.940 -26.046 1.00 67.44 109 GLY A N 1
ATOM 835 C CA . GLY A 1 109 ? 16.420 10.223 -25.562 1.00 67.44 109 GLY A CA 1
ATOM 836 C C . GLY A 1 109 ? 17.690 10.140 -24.714 1.00 67.44 109 GLY A C 1
ATOM 837 O O . GLY A 1 109 ? 18.295 9.085 -24.530 1.00 67.44 109 GLY A O 1
ATOM 838 N N . ASP A 1 110 ? 18.088 11.293 -24.176 1.00 70.75 110 ASP A N 1
ATOM 839 C CA . ASP A 1 110 ? 19.362 11.483 -23.465 1.00 70.75 110 ASP A CA 1
ATOM 840 C C . ASP A 1 110 ? 19.344 11.002 -22.001 1.00 70.75 110 ASP A C 1
ATOM 842 O O . ASP A 1 110 ? 20.315 11.186 -21.257 1.00 70.75 110 ASP A O 1
ATOM 846 N N . GLN A 1 111 ? 18.234 10.422 -21.534 1.00 70.62 111 GLN A N 1
ATOM 847 C CA . GLN A 1 111 ? 18.139 9.953 -20.155 1.00 70.62 111 GLN A CA 1
ATOM 848 C C . GLN A 1 111 ? 19.028 8.728 -19.942 1.00 70.62 111 GLN A C 1
ATOM 850 O O . GLN A 1 111 ? 18.898 7.703 -20.612 1.00 70.62 111 GLN A O 1
ATOM 855 N N . SER A 1 112 ? 19.911 8.803 -18.946 1.00 80.38 112 SER A N 1
ATOM 856 C CA . SER A 1 112 ? 20.666 7.629 -18.527 1.00 80.38 112 SER A CA 1
ATOM 857 C C . SER A 1 112 ? 19.741 6.587 -17.899 1.00 80.38 112 SER A C 1
ATOM 859 O O . SER A 1 112 ? 18.724 6.914 -17.280 1.00 80.38 112 SER A O 1
ATOM 861 N N . ARG A 1 113 ? 20.150 5.319 -17.991 1.00 78.62 113 ARG A N 1
ATOM 862 C CA . ARG A 1 113 ? 19.479 4.179 -17.351 1.00 78.62 113 ARG A CA 1
ATOM 863 C C . ARG A 1 113 ? 19.116 4.460 -15.888 1.00 78.62 113 ARG A C 1
ATOM 865 O O . ARG A 1 113 ? 17.988 4.221 -15.467 1.00 78.62 113 ARG A O 1
ATOM 872 N N . ASP A 1 114 ? 20.066 5.005 -15.132 1.00 81.50 114 ASP A N 1
ATOM 873 C CA . ASP A 1 114 ? 19.891 5.275 -13.706 1.00 81.50 114 ASP A CA 1
ATOM 874 C C . ASP A 1 114 ? 18.885 6.398 -13.445 1.00 81.50 114 ASP A C 1
ATOM 876 O O . ASP A 1 114 ? 18.153 6.353 -12.457 1.00 81.50 114 ASP A O 1
ATOM 880 N N . GLN A 1 115 ? 18.846 7.418 -14.310 1.00 81.31 115 GLN A N 1
ATOM 881 C CA . GLN A 1 115 ? 17.870 8.500 -14.188 1.00 81.31 115 GLN A CA 1
ATOM 882 C C . GLN A 1 115 ? 16.454 7.979 -14.427 1.00 81.31 115 GLN A C 1
ATOM 884 O O . GLN A 1 115 ? 15.564 8.255 -13.627 1.00 81.31 115 GLN A O 1
ATOM 889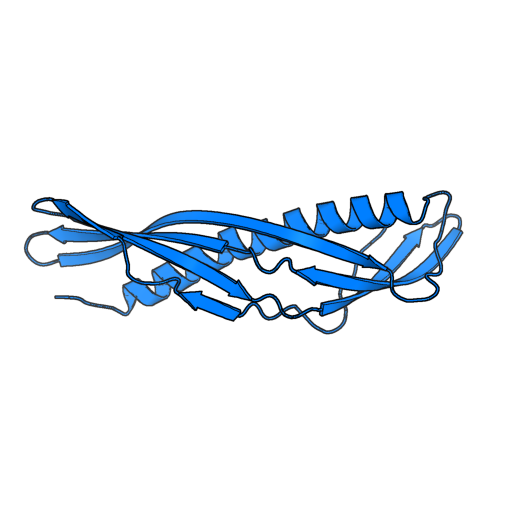 N N . LEU A 1 116 ? 16.274 7.155 -15.457 1.00 78.56 116 LEU A N 1
ATOM 890 C CA . LEU A 1 116 ? 14.987 6.546 -15.760 1.00 78.56 116 LEU A CA 1
ATOM 891 C C . LEU A 1 116 ? 14.491 5.646 -14.619 1.00 78.56 116 LEU A C 1
ATOM 893 O O . LEU A 1 116 ? 13.337 5.750 -14.213 1.00 78.56 116 LEU A O 1
ATOM 897 N N . ILE A 1 117 ? 15.364 4.804 -14.053 1.00 80.25 117 ILE A N 1
ATOM 898 C CA . ILE A 1 117 ? 15.020 3.962 -12.896 1.00 80.25 117 ILE A CA 1
ATOM 899 C C . ILE A 1 117 ? 14.543 4.816 -11.718 1.00 80.25 117 ILE A C 1
ATOM 901 O O . ILE A 1 117 ? 13.533 4.484 -11.093 1.00 80.25 117 ILE A O 1
ATOM 905 N N . ARG A 1 118 ? 15.237 5.921 -11.414 1.00 82.75 118 ARG A N 1
ATOM 906 C CA . ARG A 1 118 ? 14.839 6.833 -10.332 1.00 82.75 118 ARG A CA 1
ATOM 907 C C . ARG A 1 118 ? 13.466 7.449 -10.581 1.00 82.75 118 ARG A C 1
ATOM 909 O O . ARG A 1 118 ? 12.630 7.427 -9.678 1.00 82.75 118 ARG A O 1
ATOM 916 N N . ASP A 1 119 ? 13.234 7.966 -11.783 1.00 81.25 119 ASP A N 1
ATOM 917 C CA . ASP A 1 119 ? 11.988 8.653 -12.130 1.00 81.25 119 ASP A CA 1
ATOM 918 C C . ASP A 1 119 ? 10.798 7.696 -12.100 1.00 81.25 119 ASP A C 1
ATOM 920 O O . ASP A 1 119 ? 9.771 7.995 -11.488 1.00 81.25 119 ASP A O 1
ATOM 924 N N . LEU A 1 120 ? 10.961 6.508 -12.684 1.00 78.38 120 LEU A N 1
ATOM 925 C CA . LEU A 1 120 ? 9.949 5.465 -12.628 1.00 78.38 120 LEU A CA 1
ATOM 926 C C . LEU A 1 120 ? 9.694 5.068 -11.169 1.00 78.38 120 LEU A C 1
ATOM 928 O O . LEU A 1 120 ? 8.539 5.043 -10.745 1.00 78.38 120 LEU A O 1
ATOM 932 N N . THR A 1 121 ? 10.745 4.795 -10.381 1.00 80.00 121 THR A N 1
ATOM 933 C CA . THR A 1 121 ? 10.609 4.389 -8.968 1.00 80.00 121 THR A CA 1
ATOM 934 C C . THR A 1 121 ? 9.801 5.424 -8.190 1.00 80.00 121 THR A C 1
ATOM 936 O O . THR A 1 121 ? 8.862 5.069 -7.480 1.00 80.00 121 THR A O 1
ATOM 939 N N . ALA A 1 122 ? 10.096 6.712 -8.375 1.00 81.62 122 ALA A N 1
ATOM 940 C CA . ALA A 1 122 ? 9.352 7.792 -7.739 1.00 81.62 122 ALA A CA 1
ATOM 941 C C . ALA A 1 122 ? 7.874 7.821 -8.167 1.00 81.62 122 ALA A C 1
ATOM 943 O O . ALA A 1 122 ? 6.988 7.929 -7.317 1.00 81.62 122 ALA A O 1
ATOM 944 N N . GLN A 1 123 ? 7.587 7.689 -9.465 1.00 79.00 123 GLN A N 1
ATOM 945 C CA . GLN A 1 123 ? 6.211 7.672 -9.975 1.00 79.00 123 GLN A CA 1
ATOM 946 C C . GLN A 1 123 ? 5.409 6.486 -9.435 1.00 79.00 123 GLN A C 1
ATOM 948 O O . GLN A 1 123 ? 4.279 6.660 -8.975 1.00 79.00 123 GLN A O 1
ATOM 953 N N . HIS A 1 124 ? 6.003 5.295 -9.441 1.00 78.31 124 HIS A N 1
ATOM 954 C CA . HIS A 1 124 ? 5.375 4.088 -8.922 1.00 78.31 124 HIS A CA 1
ATOM 955 C C . HIS A 1 124 ? 5.063 4.217 -7.428 1.00 78.31 124 HIS A C 1
ATOM 957 O O . HIS A 1 124 ? 3.938 3.964 -7.005 1.00 78.31 124 HIS A O 1
ATOM 963 N N . GLN A 1 125 ? 6.017 4.709 -6.635 1.00 78.81 125 GLN A N 1
ATOM 964 C CA . GLN A 1 125 ? 5.836 4.954 -5.202 1.00 78.81 125 GLN A CA 1
ATOM 965 C C . GLN A 1 125 ? 4.664 5.889 -4.910 1.00 78.81 125 GLN A C 1
ATOM 967 O O . GLN A 1 125 ? 3.848 5.613 -4.031 1.00 78.81 125 GLN A O 1
ATOM 972 N N . ILE A 1 126 ? 4.553 6.984 -5.666 1.00 81.62 126 ILE A N 1
ATOM 973 C CA . ILE A 1 126 ? 3.438 7.929 -5.544 1.00 81.62 126 ILE A CA 1
ATOM 974 C C . ILE A 1 126 ? 2.116 7.236 -5.898 1.00 81.62 126 ILE A C 1
ATOM 976 O O . ILE A 1 126 ? 1.153 7.332 -5.135 1.00 81.62 126 ILE A O 1
ATOM 980 N N . GLY A 1 127 ? 2.076 6.518 -7.023 1.00 78.56 127 GLY A N 1
ATOM 981 C CA . GLY A 1 127 ? 0.877 5.838 -7.512 1.00 78.56 127 GLY A CA 1
ATOM 982 C C . GLY A 1 127 ? 0.360 4.773 -6.545 1.00 78.56 127 GLY A C 1
ATOM 983 O O . GLY A 1 127 ? -0.816 4.786 -6.181 1.00 78.56 127 GLY A O 1
ATOM 984 N N . VAL A 1 128 ? 1.240 3.892 -6.065 1.00 77.62 128 VAL A N 1
ATOM 985 C CA . VAL A 1 128 ? 0.871 2.818 -5.134 1.00 77.62 128 VAL A CA 1
ATOM 986 C C . VAL A 1 128 ? 0.447 3.382 -3.784 1.00 77.62 128 VAL A C 1
ATOM 988 O O . VAL A 1 128 ? -0.601 2.996 -3.267 1.00 77.62 128 VAL A O 1
ATOM 991 N N . ARG A 1 129 ? 1.186 4.352 -3.226 1.00 80.06 129 ARG A N 1
ATOM 992 C CA . ARG A 1 129 ? 0.785 5.007 -1.970 1.00 80.06 129 ARG A CA 1
ATOM 993 C C . ARG A 1 129 ? -0.589 5.658 -2.103 1.00 80.06 129 ARG A C 1
ATOM 995 O O . ARG A 1 129 ? -1.414 5.503 -1.207 1.00 80.06 129 ARG A O 1
ATOM 1002 N N . ALA A 1 130 ? -0.872 6.339 -3.213 1.00 82.56 130 ALA A N 1
ATOM 1003 C CA . ALA A 1 130 ? -2.187 6.930 -3.460 1.00 82.56 130 ALA A CA 1
ATOM 1004 C C . ALA A 1 130 ? -3.295 5.863 -3.553 1.00 82.56 130 ALA A C 1
ATOM 1006 O O . ALA A 1 130 ? -4.347 6.003 -2.920 1.00 82.56 130 ALA A O 1
ATOM 1007 N N . ALA A 1 131 ? -3.049 4.773 -4.286 1.00 80.69 131 ALA A N 1
ATOM 1008 C CA . ALA A 1 131 ? -3.998 3.675 -4.438 1.00 80.69 131 ALA A CA 1
ATOM 1009 C C . ALA A 1 131 ? -4.306 2.980 -3.100 1.00 80.69 131 ALA A C 1
ATOM 1011 O O . ALA A 1 131 ? -5.479 2.762 -2.783 1.00 80.69 131 ALA A O 1
ATOM 1012 N N . LEU A 1 132 ? -3.283 2.684 -2.290 1.00 82.06 132 LEU A N 1
ATOM 1013 C CA . LEU A 1 132 ? -3.433 2.032 -0.986 1.00 82.06 132 LEU A CA 1
ATOM 1014 C C . LEU A 1 132 ? -4.103 2.949 0.045 1.00 82.06 132 LEU A C 1
ATOM 1016 O O . LEU A 1 132 ? -5.051 2.513 0.698 1.00 82.06 132 LEU A O 1
ATOM 1020 N N . ASN A 1 133 ? -3.691 4.223 0.126 1.00 84.12 133 ASN A N 1
ATOM 1021 C CA . ASN A 1 133 ? -4.316 5.225 1.003 1.00 84.12 133 ASN A CA 1
ATOM 1022 C C . ASN A 1 133 ? -5.806 5.427 0.697 1.00 84.12 133 ASN A C 1
ATOM 1024 O O . ASN A 1 133 ? -6.577 5.766 1.590 1.00 84.12 133 ASN A O 1
ATOM 1028 N N . THR A 1 134 ? -6.223 5.214 -0.552 1.00 84.06 134 THR A N 1
ATOM 1029 C CA . THR A 1 134 ? -7.631 5.340 -0.949 1.00 84.06 134 THR A CA 1
ATOM 1030 C C . THR A 1 134 ? -8.405 4.043 -0.717 1.00 84.06 134 THR A C 1
ATOM 1032 O O . THR A 1 134 ? -9.523 4.054 -0.201 1.00 84.06 134 THR A O 1
ATOM 1035 N N . SER A 1 135 ? -7.826 2.909 -1.110 1.00 84.75 135 SER A N 1
ATOM 1036 C CA . SER A 1 135 ? -8.551 1.640 -1.190 1.00 84.75 135 SER A CA 1
ATOM 1037 C C . SER A 1 135 ? -8.655 0.941 0.161 1.00 84.75 135 SER A C 1
ATOM 1039 O O . SER A 1 135 ? -9.738 0.472 0.507 1.00 84.75 135 SER A O 1
ATOM 1041 N N . ILE A 1 136 ? -7.571 0.890 0.946 1.00 86.56 136 ILE A N 1
ATOM 1042 C CA . ILE A 1 136 ? -7.564 0.142 2.212 1.00 86.56 136 ILE A CA 1
ATOM 1043 C C . ILE A 1 136 ? -8.574 0.727 3.209 1.00 86.56 136 ILE A C 1
ATOM 1045 O O . ILE A 1 136 ? -9.429 -0.033 3.667 1.00 86.56 136 ILE A O 1
ATOM 1049 N N . PRO A 1 137 ? -8.582 2.043 3.511 1.00 87.88 137 PRO A N 1
ATOM 1050 C CA . PRO A 1 137 ? -9.560 2.600 4.446 1.00 87.88 137 PRO A CA 1
ATOM 1051 C C . PRO A 1 137 ? -11.002 2.423 3.969 1.00 87.88 137 PRO A C 1
ATOM 1053 O O . PRO A 1 137 ? -11.887 2.142 4.774 1.00 87.88 137 PRO A O 1
ATOM 1056 N N . LYS A 1 138 ? -11.248 2.544 2.656 1.00 88.62 138 LYS A N 1
ATOM 1057 C CA . LYS A 1 138 ? -12.575 2.343 2.065 1.00 88.62 138 LYS A CA 1
ATOM 1058 C C . LYS A 1 138 ? -13.082 0.921 2.310 1.00 88.62 138 LYS A C 1
ATOM 1060 O O . LYS A 1 138 ? -14.158 0.753 2.876 1.00 88.62 138 LYS A O 1
ATOM 1065 N N . TYR A 1 139 ? -12.315 -0.092 1.908 1.00 86.81 139 TYR A N 1
ATOM 1066 C CA . TYR A 1 139 ? -12.736 -1.486 2.065 1.00 86.81 139 TYR A CA 1
ATOM 1067 C C . TYR A 1 139 ? -12.766 -1.926 3.532 1.00 86.81 139 TYR A C 1
ATOM 1069 O O . TYR A 1 139 ? -13.630 -2.714 3.908 1.00 86.81 139 TYR A O 1
ATOM 1077 N N . ALA A 1 140 ? -11.886 -1.385 4.378 1.00 86.50 140 ALA A N 1
ATOM 1078 C CA . ALA A 1 140 ? -11.914 -1.658 5.808 1.00 86.50 140 ALA A CA 1
ATOM 1079 C C . ALA A 1 140 ? -13.160 -1.062 6.489 1.00 86.50 140 ALA A C 1
ATOM 1081 O O . ALA A 1 140 ? -13.789 -1.750 7.287 1.00 86.50 140 ALA A O 1
ATOM 1082 N N . ASN A 1 141 ? -13.581 0.159 6.132 1.00 85.44 141 ASN A N 1
ATOM 1083 C CA . ASN A 1 141 ? -14.853 0.720 6.605 1.00 85.44 141 ASN A CA 1
ATOM 1084 C C . ASN A 1 141 ? -16.052 -0.122 6.144 1.00 85.44 141 ASN A C 1
ATOM 1086 O O . ASN A 1 141 ? -16.892 -0.468 6.965 1.00 85.44 141 ASN A O 1
ATOM 1090 N N . MET A 1 142 ? -16.091 -0.534 4.871 1.00 86.31 142 MET A N 1
ATOM 1091 C CA . MET A 1 142 ? -17.155 -1.418 4.366 1.00 86.31 142 MET A CA 1
ATOM 1092 C C . MET A 1 142 ? -17.220 -2.750 5.132 1.00 86.31 142 MET A C 1
ATOM 1094 O O . MET A 1 142 ? -18.303 -3.267 5.394 1.00 86.31 142 MET A O 1
ATOM 1098 N N . ALA A 1 143 ? -16.069 -3.315 5.510 1.00 84.06 143 ALA A N 1
ATOM 1099 C CA . ALA A 1 143 ? -16.024 -4.532 6.316 1.00 84.06 143 ALA A CA 1
ATOM 1100 C C . ALA A 1 143 ? -16.545 -4.304 7.748 1.00 84.06 143 ALA A C 1
ATOM 1102 O O . ALA A 1 143 ? -17.213 -5.179 8.295 1.00 84.06 143 ALA A O 1
ATOM 1103 N N . LEU A 1 144 ? -16.270 -3.135 8.339 1.00 82.44 144 LEU A N 1
ATOM 1104 C CA . LEU A 1 144 ? -16.767 -2.759 9.666 1.00 82.44 144 LEU A CA 1
ATOM 1105 C C . LEU A 1 144 ? -18.276 -2.492 9.677 1.00 82.44 144 LEU A C 1
ATOM 1107 O O . LEU A 1 144 ? -18.935 -2.858 10.642 1.00 82.44 144 LEU A O 1
ATOM 1111 N N . GLU A 1 145 ? -18.841 -1.929 8.606 1.00 78.62 145 GLU A N 1
ATOM 1112 C CA . GLU A 1 145 ? -20.296 -1.759 8.457 1.00 78.62 145 GLU A CA 1
ATOM 1113 C C . GLU A 1 145 ? -21.045 -3.100 8.492 1.00 78.62 145 GLU A C 1
ATOM 1115 O O . GLU A 1 145 ? -22.157 -3.184 9.010 1.00 78.62 145 GLU A O 1
ATOM 1120 N N . GLY A 1 146 ? -20.427 -4.164 7.974 1.00 69.19 146 GLY A N 1
ATOM 1121 C CA . GLY A 1 146 ? -20.970 -5.521 8.037 1.00 69.19 146 GLY A CA 1
ATOM 1122 C C . GLY A 1 146 ? -20.791 -6.216 9.392 1.00 69.19 146 GLY A C 1
ATOM 1123 O O . GLY A 1 146 ? -21.336 -7.303 9.584 1.00 69.19 146 GLY A O 1
ATOM 1124 N N . PHE A 1 147 ? -20.031 -5.630 10.322 1.00 67.75 147 PHE A N 1
ATOM 1125 C CA . PHE A 1 147 ? -19.663 -6.252 11.591 1.00 67.75 147 PHE A CA 1
ATOM 1126 C C . PHE A 1 147 ? -20.348 -5.544 12.768 1.00 67.75 147 PHE A C 1
ATOM 1128 O O . PHE A 1 147 ? -19.868 -4.530 13.271 1.00 67.75 147 PHE A O 1
ATOM 1135 N N . SER A 1 148 ? -21.462 -6.106 13.248 1.00 63.00 148 SER A N 1
ATOM 1136 C CA . SER A 1 148 ? -22.043 -5.703 14.534 1.00 63.00 148 SER A CA 1
ATOM 1137 C C . SER A 1 148 ? -21.355 -6.476 15.662 1.00 63.00 148 SER A C 1
ATOM 1139 O O . SER A 1 148 ? -21.284 -7.703 15.618 1.00 63.00 148 SER A O 1
ATOM 1141 N N . PHE A 1 149 ? -20.786 -5.762 16.635 1.00 67.25 149 PHE A N 1
ATOM 1142 C CA . PHE A 1 149 ? -20.171 -6.340 17.845 1.00 67.25 149 PHE A CA 1
ATOM 1143 C C . PHE A 1 149 ? -20.999 -6.068 19.113 1.00 67.25 149 PHE A C 1
ATOM 1145 O O . PHE A 1 149 ? -20.523 -6.256 20.234 1.00 67.25 149 PHE A O 1
ATOM 1152 N N . CYS A 1 150 ? -22.241 -5.645 18.883 1.00 60.34 150 CYS A N 1
ATOM 1153 C CA . CYS A 1 150 ? -23.401 -5.769 19.743 1.00 60.34 150 CYS A CA 1
ATOM 1154 C C . CYS A 1 150 ? -24.275 -6.879 19.100 1.00 60.34 150 CYS A C 1
ATOM 1156 O O . CYS A 1 150 ? -24.943 -7.604 19.858 1.00 60.34 150 CYS A O 1
#

Organism: Apolygus lucorum (NCBI:txid248454)

Sequence (150 aa):
MATVVPFENIPVYNFTRLGNAVSRATPTQIFLTIPFHLAALDAEYDVFSLDTQDGACNFTVQMMSEDNNQFTLSILLDVVENSCVGKIDSFSVDTYWGMALGPDPVLCGDQSRDQLIRDLTAQHQIGVRAALNTSIPKYANMALEGFSFC

Radius of gyration: 20.55 Å; chains: 1; bounding box: 48×24×61 Å